Protein AF-A0A8S3W2F5-F1 (afdb_monomer_lite)

Foldseek 3Di:
DPPPDVVVVLVVVLVVQLVVLVVQLVVLVVVLVVVLVVVVVDPVD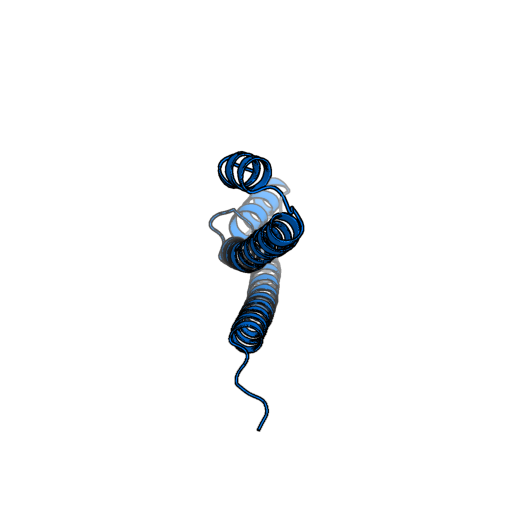DDDPVVSVVSCCQSDPCPHSNVVSVVSNCCSVVVVVVVVVVVVLVVVLVPDPDPVVSVVSVPDDD

Sequence (110 aa):
MLRDDPRSYLLERSFAGLTNSLLCHKEELQRALQALVDWDSDSQQTLTPNTLFDNIETLFSKESPYSKVIEDLFQIVCGRRADLVTLRRGLLLRQIPEEYHREVLQNNPS

Radius of gyration: 23.12 Å; chains: 1; bounding box: 41×33×69 Å

pLDDT: mean 88.42, std 10.6, range [39.38, 97.81]

Secondary structure (DSSP, 8-state):
-----HHHHHHHHHHHHHHHHHHHHHHHHHHHHHHHHHHHT-TTS---HHHHHHHHHHHHSTTSHHHHHHHHHHHHHHHHHHHHHHHHHHHHHHT---HHHHHHHHSS--

Structure (mmCIF, N/CA/C/O backbone):
data_AF-A0A8S3W2F5-F1
#
_entry.id   AF-A0A8S3W2F5-F1
#
loop_
_atom_site.group_PDB
_atom_site.id
_atom_site.type_symbol
_atom_site.label_atom_id
_atom_site.label_alt_id
_atom_site.label_comp_id
_atom_site.label_asym_id
_atom_site.label_entity_id
_atom_site.label_seq_id
_atom_site.pdbx_PDB_ins_code
_atom_site.Cartn_x
_atom_site.Cartn_y
_atom_site.Cartn_z
_atom_site.occupancy
_atom_site.B_iso_or_equiv
_atom_site.auth_seq_id
_atom_site.auth_comp_id
_atom_site.auth_asym_id
_atom_site.auth_atom_id
_atom_site.pdbx_PDB_model_num
ATOM 1 N N . MET A 1 1 ? -1.151 -19.518 -29.981 1.00 39.38 1 MET A N 1
ATOM 2 C CA . MET A 1 1 ? -0.210 -19.513 -28.843 1.00 39.38 1 MET A CA 1
ATOM 3 C C . MET A 1 1 ? 0.198 -18.075 -28.580 1.00 39.38 1 MET A C 1
ATOM 5 O O . MET A 1 1 ? 1.025 -17.541 -29.309 1.00 39.38 1 MET A O 1
ATOM 9 N N . LEU A 1 2 ? -0.465 -17.420 -27.625 1.00 46.75 2 LEU A N 1
ATOM 10 C CA . LEU A 1 2 ? -0.017 -16.133 -27.095 1.00 46.75 2 LEU A CA 1
ATOM 11 C C . LEU A 1 2 ? 1.321 -16.405 -26.407 1.00 46.75 2 LEU A C 1
ATOM 13 O O . LEU A 1 2 ? 1.374 -17.207 -25.483 1.00 46.75 2 LEU A O 1
ATOM 17 N N . ARG A 1 3 ? 2.409 -15.853 -26.947 1.00 49.38 3 ARG A N 1
ATOM 18 C CA . ARG A 1 3 ? 3.722 -15.929 -26.303 1.00 49.38 3 ARG A CA 1
ATOM 19 C C . ARG A 1 3 ? 3.608 -15.247 -24.945 1.00 49.38 3 ARG A C 1
ATOM 21 O O . ARG A 1 3 ? 3.085 -14.136 -24.899 1.00 49.38 3 ARG A O 1
ATOM 28 N N . ASP A 1 4 ? 4.111 -15.895 -23.901 1.00 58.66 4 ASP A N 1
ATOM 29 C CA . ASP A 1 4 ? 4.301 -15.309 -22.577 1.00 58.66 4 ASP A CA 1
ATOM 30 C C . ASP A 1 4 ? 5.084 -13.996 -22.720 1.00 58.66 4 ASP A C 1
ATOM 32 O O . ASP A 1 4 ? 6.304 -13.997 -22.890 1.00 58.66 4 ASP A O 1
ATOM 36 N N . ASP A 1 5 ? 4.382 -12.857 -22.741 1.00 67.44 5 ASP A N 1
ATOM 37 C CA . ASP A 1 5 ? 5.036 -11.558 -22.681 1.00 67.44 5 ASP A CA 1
ATOM 38 C C . ASP A 1 5 ? 5.518 -11.394 -21.234 1.00 67.44 5 ASP A C 1
ATOM 40 O O . ASP A 1 5 ? 4.679 -11.299 -20.331 1.00 67.44 5 ASP A O 1
ATOM 44 N N . PRO A 1 6 ? 6.835 -11.332 -20.971 1.00 69.06 6 PRO A N 1
ATOM 45 C CA . PRO A 1 6 ? 7.354 -11.134 -19.618 1.00 69.06 6 PRO A CA 1
ATOM 46 C C . PRO A 1 6 ? 6.787 -9.868 -18.951 1.00 69.06 6 PRO A C 1
ATOM 48 O O . PRO A 1 6 ? 6.768 -9.762 -17.725 1.00 69.06 6 PRO A O 1
ATOM 51 N N . ARG A 1 7 ? 6.261 -8.916 -19.734 1.00 73.12 7 ARG A N 1
ATOM 52 C CA . ARG A 1 7 ? 5.560 -7.727 -19.235 1.00 73.12 7 ARG A CA 1
ATOM 53 C C . ARG A 1 7 ? 4.173 -8.041 -18.670 1.00 73.12 7 ARG A C 1
ATOM 55 O O . ARG A 1 7 ? 3.792 -7.388 -17.699 1.00 73.12 7 ARG A O 1
ATOM 62 N N . SER A 1 8 ? 3.455 -9.024 -19.223 1.00 76.81 8 SER A N 1
ATOM 63 C CA . SER A 1 8 ? 2.169 -9.493 -18.677 1.00 76.81 8 SER A CA 1
ATOM 64 C C . SER A 1 8 ? 2.382 -10.107 -17.300 1.00 76.81 8 SER A C 1
ATOM 66 O O . SER A 1 8 ? 1.741 -9.693 -16.342 1.00 76.81 8 SER A O 1
ATOM 68 N N . TYR A 1 9 ? 3.387 -10.977 -17.168 1.00 83.00 9 TYR A N 1
ATOM 69 C CA . TYR A 1 9 ? 3.749 -11.582 -15.886 1.00 83.00 9 TYR A CA 1
ATOM 70 C C . TYR A 1 9 ? 4.095 -10.534 -14.813 1.00 83.00 9 TYR A C 1
ATOM 72 O O . TYR A 1 9 ? 3.617 -10.600 -13.682 1.00 83.00 9 TYR A O 1
ATOM 80 N N . LEU A 1 10 ? 4.894 -9.518 -15.161 1.00 82.25 10 LEU A N 1
ATOM 81 C CA . LEU A 1 10 ? 5.225 -8.430 -14.234 1.00 82.25 10 LEU A CA 1
ATOM 82 C C . LEU A 1 10 ? 3.990 -7.619 -13.823 1.00 82.25 10 LEU A C 1
ATOM 84 O O . LEU A 1 10 ? 3.886 -7.187 -12.674 1.00 82.25 10 LEU A O 1
ATOM 88 N N . LEU A 1 11 ? 3.065 -7.384 -14.754 1.00 84.88 11 LEU A N 1
ATOM 89 C CA . LEU A 1 11 ? 1.812 -6.687 -14.485 1.00 84.88 11 LEU A CA 1
ATOM 90 C C . LEU A 1 11 ? 0.915 -7.503 -13.547 1.00 84.88 11 LEU A C 1
ATOM 92 O O . LEU A 1 11 ? 0.470 -6.973 -12.532 1.00 84.88 11 LEU A O 1
ATOM 96 N N . GLU A 1 12 ? 0.726 -8.788 -13.835 1.00 88.00 12 GLU A N 1
ATOM 97 C CA . GLU A 1 12 ? -0.041 -9.723 -13.007 1.00 88.00 12 GLU A CA 1
ATOM 98 C C . GLU A 1 12 ? 0.535 -9.830 -11.596 1.00 88.00 12 GLU A C 1
ATOM 100 O O . GLU A 1 12 ? -0.202 -9.679 -10.624 1.00 88.00 12 GLU A O 1
ATOM 105 N N . ARG A 1 13 ? 1.859 -9.976 -11.460 1.00 87.94 13 ARG A N 1
ATOM 106 C CA . ARG A 1 13 ? 2.534 -10.000 -10.154 1.00 87.94 13 ARG A CA 1
ATOM 107 C C . ARG A 1 13 ? 2.293 -8.717 -9.358 1.00 87.94 13 ARG A C 1
ATOM 109 O O . ARG A 1 13 ? 2.115 -8.766 -8.145 1.00 87.94 13 ARG A O 1
ATOM 116 N N . SER A 1 14 ? 2.291 -7.573 -10.034 1.00 89.88 14 SER A N 1
ATOM 117 C CA . SER A 1 14 ? 2.062 -6.277 -9.391 1.00 89.88 14 SER A CA 1
ATOM 118 C C . SER A 1 14 ? 0.624 -6.120 -8.936 1.00 89.88 14 SER A C 1
ATOM 120 O O . SER A 1 14 ? 0.393 -5.666 -7.823 1.00 89.88 14 SER A O 1
ATOM 122 N N . PHE A 1 15 ? -0.339 -6.520 -9.767 1.00 91.44 15 PHE A N 1
ATOM 123 C CA . PHE A 1 15 ? -1.745 -6.516 -9.381 1.00 91.44 15 PHE A CA 1
ATOM 124 C C . PHE A 1 15 ? -2.016 -7.489 -8.240 1.00 91.44 15 PHE A C 1
ATOM 126 O O . PHE A 1 15 ? -2.664 -7.097 -7.281 1.00 91.44 15 PHE A O 1
ATOM 133 N N . ALA A 1 16 ? -1.453 -8.698 -8.280 1.00 92.19 16 ALA A N 1
ATOM 134 C CA . ALA A 1 16 ? -1.552 -9.651 -7.180 1.00 92.19 16 ALA A CA 1
ATOM 135 C C . ALA A 1 16 ? -0.984 -9.067 -5.875 1.00 92.19 16 ALA A C 1
ATOM 137 O O . ALA A 1 16 ? -1.640 -9.132 -4.837 1.00 92.19 16 ALA A O 1
ATOM 138 N N . GLY A 1 17 ? 0.193 -8.432 -5.941 1.00 92.19 17 GLY A N 1
ATOM 139 C CA . GLY A 1 17 ? 0.792 -7.727 -4.807 1.00 92.19 17 GLY A CA 1
ATOM 140 C C . GLY A 1 17 ? -0.097 -6.602 -4.276 1.00 92.19 17 GLY A C 1
ATOM 141 O O . GLY A 1 17 ? -0.390 -6.574 -3.087 1.00 92.19 17 GLY A O 1
ATOM 142 N N . LEU A 1 1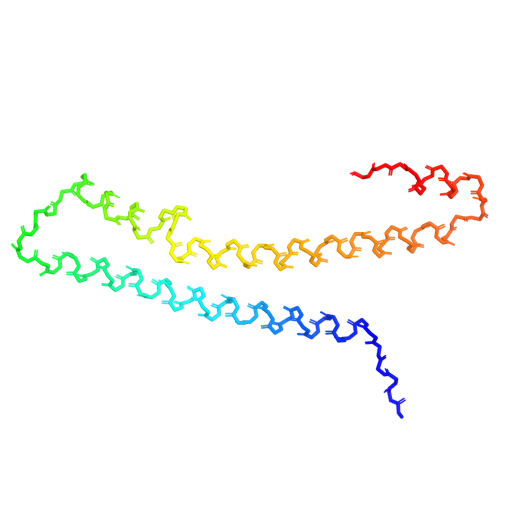8 ? -0.591 -5.720 -5.151 1.00 94.19 18 LEU A N 1
ATOM 143 C CA . LEU A 1 18 ? -1.478 -4.612 -4.777 1.00 94.19 18 LEU A CA 1
ATOM 144 C C . LEU A 1 18 ? -2.785 -5.103 -4.153 1.00 94.19 18 LEU A C 1
ATOM 146 O O . LEU A 1 18 ? -3.214 -4.565 -3.138 1.00 94.19 18 LEU A O 1
ATOM 150 N N . THR A 1 19 ? -3.416 -6.120 -4.739 1.00 95.19 19 THR A N 1
ATOM 151 C CA . THR A 1 19 ? -4.647 -6.708 -4.205 1.00 95.19 19 THR A CA 1
ATOM 152 C C . THR A 1 19 ? -4.407 -7.293 -2.820 1.00 95.19 19 THR A C 1
ATOM 154 O O . THR A 1 19 ? -5.186 -7.015 -1.913 1.00 95.19 19 THR A O 1
ATOM 157 N N . ASN A 1 20 ? -3.319 -8.043 -2.630 1.00 95.06 20 ASN A N 1
ATOM 158 C CA . ASN A 1 20 ? -2.977 -8.591 -1.322 1.00 95.06 20 ASN A CA 1
ATOM 159 C C . ASN A 1 20 ? -2.699 -7.481 -0.297 1.00 95.06 20 ASN A C 1
ATOM 161 O O . ASN A 1 20 ? -3.279 -7.494 0.782 1.00 95.06 20 ASN A O 1
ATOM 165 N N . SER A 1 21 ? -1.884 -6.481 -0.646 1.00 94.38 21 SER A N 1
ATOM 166 C CA . SER A 1 21 ? -1.595 -5.348 0.242 1.00 94.38 21 SER A CA 1
ATOM 167 C C . SER A 1 21 ? -2.854 -4.557 0.606 1.00 94.38 21 SER A C 1
ATOM 169 O O . SER A 1 21 ? -2.993 -4.146 1.751 1.00 94.38 21 SER A O 1
ATOM 171 N N . LEU A 1 22 ? -3.802 -4.381 -0.321 1.00 94.94 22 LEU A N 1
ATOM 172 C CA . LEU A 1 22 ? -5.091 -3.741 -0.034 1.00 94.94 22 LEU A CA 1
ATOM 173 C C . LEU A 1 22 ? -5.962 -4.573 0.918 1.00 94.94 22 LEU A C 1
ATOM 175 O O . LEU A 1 22 ? -6.620 -4.003 1.789 1.00 94.94 22 LEU A O 1
ATOM 179 N N . LEU A 1 23 ? -5.968 -5.901 0.772 1.00 96.94 23 LEU A N 1
ATOM 180 C CA . LEU A 1 23 ? -6.676 -6.797 1.691 1.00 96.94 23 LEU A CA 1
ATOM 181 C C . LEU A 1 23 ? -6.069 -6.730 3.093 1.00 96.94 23 LEU A C 1
ATOM 183 O O . LEU A 1 23 ? -6.796 -6.460 4.046 1.00 96.94 23 LEU A O 1
ATOM 187 N N . CYS A 1 24 ? -4.746 -6.860 3.208 1.00 96.56 24 CYS A N 1
ATOM 188 C CA . CYS A 1 24 ? -4.049 -6.713 4.485 1.00 96.56 24 CYS A CA 1
ATOM 189 C C . CYS A 1 24 ? -4.294 -5.328 5.098 1.00 96.56 24 CYS A C 1
ATOM 191 O O . CYS A 1 24 ? -4.538 -5.217 6.292 1.00 96.56 24 CYS A O 1
ATOM 193 N N . HIS A 1 25 ? -4.301 -4.266 4.288 1.00 95.62 25 HIS A N 1
ATOM 194 C CA . HIS A 1 25 ? -4.541 -2.910 4.777 1.00 95.62 25 HIS A CA 1
ATOM 195 C C . HIS A 1 25 ? -5.941 -2.769 5.378 1.00 95.62 25 HIS A C 1
ATOM 197 O O . HIS A 1 25 ? -6.103 -2.199 6.455 1.00 95.62 25 HIS A O 1
ATOM 203 N N . LYS A 1 26 ? -6.954 -3.331 4.706 1.00 97.19 26 LYS A N 1
ATOM 204 C CA . LYS A 1 26 ? -8.322 -3.391 5.225 1.00 97.19 26 LYS A CA 1
ATOM 205 C C . LYS A 1 26 ? -8.378 -4.146 6.557 1.00 97.19 26 LYS A C 1
ATOM 207 O O . LYS A 1 26 ? -9.047 -3.683 7.478 1.00 97.19 26 LYS A O 1
ATOM 212 N N . GLU A 1 27 ? -7.712 -5.293 6.651 1.00 97.38 27 GLU A N 1
ATOM 213 C CA . GLU A 1 27 ? -7.685 -6.115 7.867 1.00 97.38 27 GLU A CA 1
ATOM 214 C C . GLU A 1 27 ? -7.010 -5.390 9.036 1.00 97.38 27 GLU A C 1
ATOM 216 O O . GLU A 1 27 ? -7.563 -5.369 10.135 1.00 97.38 27 GLU A O 1
ATOM 221 N N . GLU A 1 28 ? -5.864 -4.745 8.804 1.00 96.75 28 GLU A N 1
ATOM 222 C CA . GLU A 1 28 ? -5.168 -3.967 9.834 1.00 96.75 28 GLU A CA 1
ATOM 223 C C . GLU A 1 28 ? -5.970 -2.741 10.267 1.00 96.75 28 GLU A C 1
ATOM 225 O O . GLU A 1 28 ? -6.059 -2.464 11.461 1.00 96.75 28 GLU A O 1
ATOM 230 N N . LEU A 1 29 ? -6.615 -2.037 9.331 1.00 96.94 29 LEU A N 1
ATOM 231 C CA . LEU A 1 29 ? -7.494 -0.920 9.670 1.00 96.94 29 LEU A CA 1
ATOM 232 C C . LEU A 1 29 ? -8.666 -1.387 10.538 1.00 96.94 29 LEU A C 1
ATOM 234 O O . LEU A 1 29 ? -8.963 -0.772 11.559 1.00 96.94 29 LEU A O 1
ATOM 238 N N . GLN A 1 30 ? -9.321 -2.484 10.153 1.00 97.81 30 GLN A N 1
ATOM 239 C CA . GLN A 1 30 ? -10.420 -3.046 10.932 1.00 97.81 30 GLN A CA 1
ATOM 240 C C . GLN A 1 30 ? -9.950 -3.463 12.330 1.00 97.81 30 GLN A C 1
ATOM 242 O O . GLN A 1 30 ? -10.641 -3.187 13.308 1.00 97.81 30 GLN A O 1
ATOM 247 N N . ARG A 1 31 ? -8.772 -4.086 12.437 1.00 97.06 31 ARG A N 1
ATOM 248 C CA . ARG A 1 31 ? -8.186 -4.483 13.721 1.00 97.06 31 ARG A CA 1
ATOM 249 C C . ARG A 1 31 ? -7.861 -3.277 14.597 1.00 97.06 31 ARG A C 1
ATOM 251 O O . ARG A 1 31 ? -8.204 -3.295 15.773 1.00 97.06 31 ARG A O 1
ATOM 258 N N . ALA A 1 32 ? -7.238 -2.241 14.039 1.00 96.25 32 ALA A N 1
ATOM 259 C CA . ALA A 1 32 ? -6.892 -1.027 14.771 1.00 96.25 32 ALA A CA 1
ATOM 260 C C . ALA A 1 32 ? -8.147 -0.296 15.271 1.00 96.25 32 ALA A C 1
ATOM 262 O O . ALA A 1 32 ? -8.219 0.090 16.433 1.00 96.25 32 ALA A O 1
ATOM 263 N N . LEU A 1 33 ? -9.177 -0.171 14.429 1.00 96.19 33 LEU A N 1
ATOM 264 C CA . LEU A 1 33 ? -10.446 0.439 14.8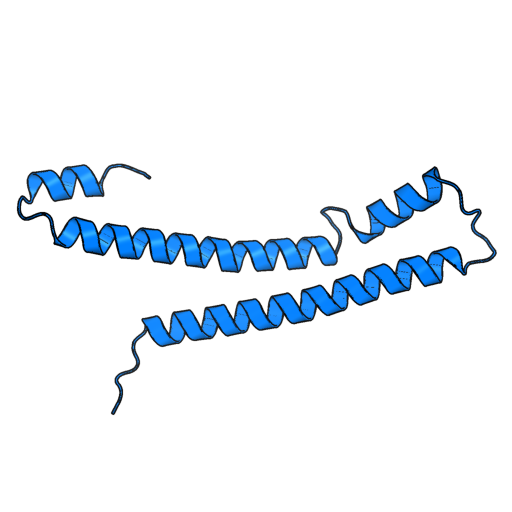29 1.00 96.19 33 LEU A CA 1
ATOM 265 C C . LEU A 1 33 ? -11.183 -0.388 15.888 1.00 96.19 33 LEU A C 1
ATOM 267 O O . LEU A 1 33 ? -11.737 0.188 16.818 1.00 96.19 33 LEU A O 1
ATOM 271 N N . GLN A 1 34 ? -11.171 -1.719 15.782 1.00 96.62 34 GLN A N 1
ATOM 272 C CA . GLN A 1 34 ? -11.745 -2.575 16.821 1.00 96.62 34 GLN A CA 1
ATOM 273 C C . GLN A 1 34 ? -10.984 -2.420 18.142 1.00 96.62 34 GLN A C 1
ATOM 275 O O . GLN A 1 34 ? -11.612 -2.251 19.178 1.00 96.62 34 GLN A O 1
ATOM 280 N N . ALA A 1 35 ? -9.649 -2.382 18.102 1.00 94.62 35 ALA A N 1
ATOM 281 C CA . ALA A 1 35 ? -8.824 -2.169 19.288 1.00 94.62 35 ALA A CA 1
ATOM 282 C C . ALA A 1 35 ? -9.103 -0.816 19.965 1.00 94.62 35 ALA A C 1
ATOM 284 O O . ALA A 1 35 ? -9.067 -0.737 21.189 1.00 94.62 35 ALA A O 1
ATOM 285 N N . LEU A 1 36 ? -9.427 0.228 19.194 1.00 94.00 36 LEU A N 1
ATOM 286 C CA . LEU A 1 36 ? -9.854 1.522 19.735 1.00 94.00 36 LEU A CA 1
ATOM 287 C C . LEU A 1 36 ? -11.205 1.426 20.467 1.00 94.00 36 LEU A C 1
ATOM 289 O O . LEU A 1 36 ? -11.366 2.003 21.539 1.00 94.00 36 LEU A O 1
ATOM 293 N N . VAL A 1 37 ? -12.173 0.694 19.905 1.00 93.12 37 VAL A N 1
ATOM 294 C CA . VAL A 1 37 ? -13.488 0.471 20.538 1.00 93.12 37 VAL A CA 1
ATOM 295 C C . VAL A 1 37 ? -13.354 -0.377 21.804 1.00 93.12 37 VAL A C 1
ATOM 297 O O . VAL A 1 37 ? -13.982 -0.080 22.821 1.00 93.12 37 VAL A O 1
ATOM 300 N N . ASP A 1 38 ? -12.523 -1.416 21.755 1.00 93.00 38 ASP A N 1
ATOM 301 C CA . ASP A 1 38 ? -12.262 -2.297 22.894 1.00 93.00 38 ASP A CA 1
ATOM 302 C C . ASP A 1 38 ? -11.559 -1.536 24.029 1.00 93.00 38 ASP A C 1
ATOM 304 O O . ASP A 1 38 ? -11.879 -1.740 25.197 1.00 93.00 38 ASP A O 1
ATOM 308 N N . TRP A 1 39 ? -10.645 -0.624 23.678 1.00 92.44 39 TRP A N 1
ATOM 309 C CA . TRP A 1 39 ? -9.963 0.275 24.608 1.00 92.44 39 TRP A CA 1
ATOM 310 C C . TRP A 1 39 ? -10.936 1.229 25.318 1.00 92.44 39 TRP A C 1
ATOM 312 O O . TRP A 1 39 ? -10.917 1.307 26.540 1.00 92.44 39 TRP A O 1
ATOM 322 N N . ASP A 1 40 ? -11.842 1.888 24.587 1.00 88.75 40 ASP A N 1
ATOM 323 C CA . ASP A 1 40 ? -12.865 2.771 25.185 1.00 88.75 40 ASP A CA 1
ATOM 324 C C . ASP A 1 40 ? -13.855 2.006 26.082 1.00 88.75 40 ASP A C 1
ATOM 326 O O . ASP A 1 40 ? -14.363 2.524 27.076 1.00 88.75 40 ASP A O 1
ATOM 330 N N . SER A 1 41 ? -14.103 0.736 25.757 1.00 88.12 41 SER A N 1
ATOM 331 C CA . SER A 1 41 ? -14.986 -0.138 26.533 1.00 88.12 41 SER A CA 1
ATOM 332 C C . SER A 1 41 ? -14.361 -0.616 27.855 1.00 88.12 41 SER A C 1
ATOM 334 O O . SER A 1 41 ? -15.062 -1.216 28.678 1.00 88.12 41 SER A O 1
ATOM 336 N N . ASP A 1 42 ? -13.065 -0.375 28.087 1.00 87.19 42 ASP A N 1
ATOM 337 C CA . ASP A 1 42 ? -12.380 -0.765 29.317 1.00 87.19 42 ASP A CA 1
ATOM 338 C C . ASP A 1 42 ? -12.700 0.198 30.471 1.00 87.19 42 ASP A C 1
ATOM 340 O O . ASP A 1 42 ? -12.189 1.313 30.578 1.00 87.19 42 ASP A O 1
ATOM 344 N N . SER A 1 43 ? -13.513 -0.289 31.410 1.00 74.88 43 SER A N 1
ATOM 345 C CA . SER A 1 43 ? -13.917 0.424 32.629 1.00 74.88 43 SER A CA 1
ATOM 346 C C . SER A 1 43 ? -12.767 0.911 33.527 1.00 74.88 43 SER A C 1
ATOM 348 O O . SER A 1 43 ? -13.011 1.711 34.433 1.00 74.88 43 SER A O 1
ATOM 350 N N . GLN A 1 44 ? -11.534 0.430 33.328 1.00 80.81 44 GLN A N 1
ATOM 351 C CA . GLN A 1 44 ? -10.367 0.877 34.093 1.00 80.81 44 GLN A CA 1
ATOM 352 C C . GLN A 1 44 ? -9.689 2.121 33.516 1.00 80.81 44 GLN A C 1
ATOM 354 O O . GLN A 1 44 ? -8.863 2.735 34.197 1.00 80.81 44 GLN A O 1
ATOM 359 N N . GLN A 1 45 ? -10.023 2.519 32.290 1.00 78.12 45 GLN A N 1
ATOM 360 C CA . GLN A 1 45 ? -9.412 3.673 31.651 1.00 78.12 45 GLN A CA 1
ATOM 361 C C . GLN A 1 45 ? -10.303 4.904 31.726 1.00 78.12 45 GLN A C 1
ATOM 363 O O . GLN A 1 45 ? -11.514 4.872 31.545 1.00 78.12 45 GLN A O 1
ATOM 368 N N . THR A 1 46 ? -9.670 6.040 32.012 1.00 85.25 46 THR A N 1
ATOM 369 C CA . THR A 1 46 ? -10.332 7.339 31.924 1.00 85.25 46 THR A CA 1
ATOM 370 C C . THR A 1 46 ? -10.126 7.880 30.517 1.00 85.25 46 THR A C 1
ATOM 372 O O . THR A 1 46 ? -8.995 8.182 30.119 1.00 85.25 46 THR A O 1
ATOM 375 N N . LEU A 1 47 ? -11.219 8.023 29.770 1.00 88.94 47 LEU A N 1
ATOM 376 C CA . LEU A 1 47 ? -11.199 8.671 28.467 1.00 88.94 47 LEU A CA 1
ATOM 377 C C . LEU A 1 47 ? -10.890 10.164 28.647 1.00 88.94 47 LEU A C 1
ATOM 379 O O . LEU A 1 47 ? -11.699 10.936 29.160 1.00 88.94 47 LEU A O 1
ATOM 383 N N . THR A 1 48 ? -9.701 10.574 28.220 1.00 92.19 48 THR A N 1
ATOM 384 C CA . THR A 1 48 ? -9.262 11.971 28.181 1.00 92.19 48 THR A CA 1
ATOM 385 C C . THR A 1 48 ? -8.653 12.263 26.811 1.00 92.19 48 THR A C 1
ATOM 387 O O . THR A 1 48 ? -8.235 11.331 26.123 1.00 92.19 48 THR A O 1
ATOM 390 N N . PRO A 1 49 ? -8.539 13.537 26.400 1.00 92.75 49 PRO A N 1
ATOM 391 C CA . PRO A 1 49 ? -7.894 13.872 25.132 1.00 92.75 49 PRO A CA 1
ATOM 392 C C . PRO A 1 49 ? -6.470 13.310 24.997 1.00 92.75 49 PRO A C 1
ATOM 394 O O . PRO A 1 49 ? -6.107 12.845 23.922 1.00 92.75 49 PRO A O 1
ATOM 397 N N . ASN A 1 50 ? -5.690 13.305 26.084 1.00 94.25 50 ASN A N 1
ATOM 398 C CA . ASN A 1 50 ? -4.319 12.789 26.070 1.00 94.25 50 ASN A CA 1
ATOM 399 C C . ASN A 1 50 ? -4.296 11.264 25.926 1.00 94.25 50 ASN A C 1
ATOM 401 O O . ASN A 1 50 ? -3.602 10.747 25.063 1.00 94.25 50 ASN A O 1
ATOM 405 N N . THR A 1 51 ? -5.106 10.545 26.711 1.00 92.56 51 THR A N 1
ATOM 406 C CA . THR A 1 51 ? -5.136 9.074 26.652 1.00 92.56 51 THR A CA 1
ATOM 407 C C . THR A 1 51 ? -5.670 8.563 25.314 1.00 92.56 51 THR A C 1
ATOM 409 O O . THR A 1 51 ? -5.183 7.555 24.807 1.00 92.56 51 THR A O 1
ATOM 412 N N . LEU A 1 52 ? -6.618 9.283 24.705 1.00 92.62 52 LEU A N 1
ATOM 413 C CA . LEU A 1 52 ? -7.091 9.007 23.349 1.00 92.62 52 LEU A CA 1
ATOM 414 C C . LEU A 1 52 ? -5.992 9.237 22.307 1.00 92.62 52 LEU A C 1
ATOM 416 O O . LEU A 1 52 ? -5.817 8.411 21.414 1.00 92.62 52 LEU A O 1
ATOM 420 N N . PHE A 1 53 ? -5.259 10.349 22.410 1.00 94.38 53 PHE A N 1
ATOM 421 C CA . PHE A 1 53 ? -4.148 10.639 21.508 1.00 94.38 53 PHE A CA 1
ATOM 422 C C . PHE A 1 53 ? -3.073 9.550 21.582 1.00 94.38 53 PHE A C 1
ATOM 424 O O . PHE A 1 53 ? -2.711 9.006 20.543 1.00 94.38 53 PHE A O 1
ATOM 431 N N . ASP A 1 54 ? -2.645 9.171 22.788 1.00 93.06 54 ASP A N 1
ATOM 432 C CA . ASP A 1 54 ? -1.630 8.133 23.001 1.00 93.06 54 ASP A CA 1
ATOM 433 C C . ASP A 1 54 ? -2.073 6.776 22.424 1.00 93.06 54 ASP A C 1
ATOM 435 O O . ASP A 1 54 ? -1.277 6.037 21.835 1.00 93.06 54 ASP A O 1
ATOM 439 N N . ASN A 1 55 ? -3.363 6.441 22.555 1.00 93.75 55 ASN A N 1
ATOM 440 C CA . ASN A 1 55 ? -3.919 5.220 21.980 1.00 93.75 55 ASN A CA 1
ATOM 441 C C . ASN A 1 55 ? -3.922 5.260 20.443 1.00 93.75 55 ASN A C 1
ATOM 443 O O . ASN A 1 55 ? -3.433 4.327 19.806 1.00 93.75 55 ASN A O 1
ATOM 447 N N . ILE A 1 56 ? -4.408 6.353 19.845 1.00 94.69 56 ILE A N 1
ATOM 448 C CA . ILE A 1 56 ? -4.389 6.548 18.388 1.00 94.69 56 ILE A CA 1
ATOM 449 C C . ILE A 1 56 ? -2.952 6.501 17.864 1.00 94.69 56 ILE A C 1
ATOM 451 O O . ILE A 1 56 ? -2.692 5.844 16.857 1.00 94.69 56 ILE A O 1
ATOM 455 N N . GLU A 1 57 ? -2.013 7.160 18.543 1.00 94.94 57 GLU A N 1
ATOM 456 C CA . GLU A 1 57 ? -0.603 7.120 18.175 1.00 94.94 57 GLU A CA 1
ATOM 457 C C . GLU A 1 57 ? -0.086 5.682 18.218 1.00 94.94 57 GLU A C 1
ATOM 459 O O . GLU A 1 57 ? 0.478 5.222 17.237 1.00 94.94 57 GLU A O 1
ATOM 464 N N . THR A 1 58 ? -0.379 4.913 19.265 1.00 93.38 58 THR A N 1
ATOM 465 C CA . THR A 1 58 ? 0.028 3.500 19.354 1.00 93.38 58 THR A CA 1
ATOM 466 C C . THR A 1 58 ? -0.541 2.643 18.215 1.00 93.38 58 THR A C 1
ATOM 468 O O . THR A 1 58 ? 0.158 1.792 17.661 1.00 93.38 58 THR A O 1
ATOM 471 N N . LEU A 1 59 ? -1.806 2.856 17.844 1.00 95.12 59 LEU A N 1
ATOM 472 C 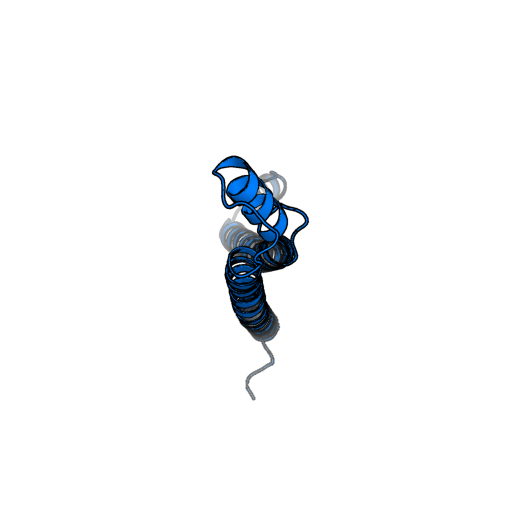CA . LEU A 1 59 ? -2.488 2.071 16.811 1.00 95.12 59 LEU A CA 1
ATOM 473 C C . LEU A 1 59 ? -2.042 2.420 15.386 1.00 95.12 59 LEU A C 1
ATOM 475 O O . LEU A 1 59 ? -2.078 1.556 14.508 1.00 95.12 59 LEU A O 1
ATOM 479 N N . PHE A 1 60 ? -1.630 3.668 15.154 1.00 95.44 60 PHE A N 1
ATOM 480 C CA . PHE A 1 60 ? -1.357 4.205 13.820 1.00 95.44 60 PHE A CA 1
ATOM 481 C C . PHE A 1 60 ? 0.046 4.820 13.672 1.00 95.44 60 PHE A C 1
ATOM 483 O O . PHE A 1 60 ? 0.313 5.494 12.674 1.00 95.44 60 PHE A O 1
ATOM 490 N N . SER A 1 61 ? 0.966 4.584 14.617 1.00 94.19 61 SER A N 1
ATOM 491 C CA . SER A 1 61 ? 2.351 5.067 14.530 1.00 94.19 61 SER A CA 1
ATOM 492 C C . SER A 1 61 ? 3.077 4.471 13.326 1.00 94.19 61 SER A C 1
ATOM 494 O O . SER A 1 61 ? 2.593 3.548 12.663 1.00 94.19 61 SER A O 1
ATOM 496 N N . LYS A 1 62 ? 4.283 4.965 13.042 1.00 88.81 62 LYS A N 1
ATOM 497 C CA . LYS A 1 62 ? 5.132 4.425 11.969 1.00 88.81 62 LYS A CA 1
ATOM 498 C C . LYS A 1 62 ? 5.508 2.963 12.197 1.00 88.81 62 LYS A C 1
ATOM 500 O O . LYS A 1 62 ? 5.653 2.212 11.243 1.00 88.81 62 LYS A O 1
ATOM 505 N N . GLU A 1 63 ? 5.622 2.553 13.452 1.00 91.00 63 GLU A N 1
ATOM 506 C CA . GLU A 1 63 ? 5.946 1.187 13.853 1.00 91.00 63 GLU A CA 1
ATOM 507 C C . GLU A 1 63 ? 4.712 0.269 13.873 1.00 91.00 63 GLU A C 1
ATOM 509 O O . GLU A 1 63 ? 4.851 -0.942 14.063 1.00 91.00 63 GLU A O 1
ATOM 514 N N . SER A 1 64 ? 3.507 0.817 13.668 1.00 93.38 64 SER A N 1
ATOM 515 C CA . SER A 1 64 ? 2.273 0.033 13.667 1.00 93.38 64 SER A CA 1
ATOM 516 C C . SER A 1 64 ? 2.202 -0.935 12.472 1.00 93.38 64 SER A C 1
ATOM 518 O O . SER A 1 64 ? 2.679 -0.627 11.370 1.00 93.38 64 SER A O 1
ATOM 520 N N . PRO A 1 65 ? 1.537 -2.095 12.635 1.00 93.75 65 PRO A N 1
ATOM 521 C CA . PRO A 1 65 ? 1.246 -2.999 11.522 1.00 93.75 65 PRO A CA 1
ATOM 522 C C . PRO A 1 65 ? 0.509 -2.308 10.366 1.00 93.75 65 PRO A C 1
ATOM 524 O O . PRO A 1 65 ? 0.805 -2.573 9.202 1.00 93.75 65 PRO A O 1
ATOM 527 N N . TYR A 1 66 ? -0.397 -1.377 10.684 1.00 93.25 66 TYR A N 1
ATOM 528 C CA . TYR A 1 66 ? -1.114 -0.564 9.705 1.00 93.25 66 TYR A CA 1
ATOM 529 C C . TYR A 1 66 ? -0.156 0.241 8.815 1.00 93.25 66 TYR A C 1
ATOM 531 O O . TYR A 1 66 ? -0.239 0.161 7.585 1.00 93.25 66 TYR A O 1
ATOM 539 N N . SER A 1 67 ? 0.788 0.966 9.423 1.00 93.94 67 SER A N 1
ATOM 540 C CA . SER A 1 67 ? 1.785 1.755 8.692 1.00 93.94 67 SER A CA 1
ATOM 541 C C . SER A 1 67 ? 2.708 0.879 7.854 1.00 93.94 67 SER A C 1
ATOM 543 O O . SER A 1 67 ? 2.971 1.210 6.700 1.00 93.94 67 SER A O 1
ATOM 545 N N . LYS A 1 68 ? 3.117 -0.286 8.366 1.00 93.94 68 LYS A N 1
ATOM 546 C CA . LYS A 1 68 ? 3.941 -1.233 7.605 1.00 93.94 68 LYS A CA 1
ATOM 547 C C . LYS A 1 68 ? 3.259 -1.701 6.314 1.00 93.94 68 LYS A C 1
ATOM 549 O O . LYS A 1 68 ? 3.885 -1.716 5.258 1.00 93.94 68 LYS A O 1
ATOM 554 N N . VAL A 1 69 ? 1.968 -2.038 6.365 1.00 94.44 69 VAL A N 1
ATOM 555 C CA . VAL A 1 69 ? 1.231 -2.454 5.158 1.00 94.44 69 VAL A CA 1
ATOM 556 C C . VAL A 1 69 ? 1.111 -1.306 4.149 1.00 94.44 69 VAL A C 1
ATOM 558 O O . VAL A 1 69 ? 1.191 -1.531 2.939 1.00 94.44 69 VAL A O 1
ATOM 561 N N . ILE A 1 70 ? 0.948 -0.069 4.627 1.00 93.44 70 ILE A N 1
ATOM 562 C CA . ILE A 1 70 ? 0.969 1.120 3.767 1.00 93.44 70 ILE A CA 1
ATOM 563 C C . ILE A 1 70 ? 2.337 1.287 3.097 1.00 93.44 70 ILE A C 1
ATOM 565 O O . ILE A 1 70 ? 2.395 1.560 1.897 1.00 93.44 70 ILE A O 1
ATOM 569 N N . GLU A 1 71 ? 3.432 1.118 3.837 1.00 93.81 71 GLU A N 1
ATOM 570 C CA . GLU A 1 71 ? 4.789 1.193 3.290 1.00 93.81 71 GLU A CA 1
ATOM 571 C C . GLU A 1 71 ? 5.021 0.133 2.209 1.00 93.81 71 GLU A C 1
ATOM 573 O O . GLU A 1 71 ? 5.483 0.471 1.117 1.00 93.81 71 GLU A O 1
ATOM 578 N N . ASP A 1 72 ? 4.624 -1.117 2.458 1.00 92.44 72 ASP A N 1
ATOM 579 C CA . ASP A 1 72 ? 4.703 -2.203 1.477 1.00 92.44 72 ASP A CA 1
ATOM 580 C C . ASP A 1 72 ? 3.889 -1.873 0.211 1.00 92.44 72 ASP A C 1
ATOM 582 O O . ASP A 1 72 ? 4.360 -2.044 -0.919 1.00 92.44 72 ASP A O 1
ATOM 586 N N . LEU A 1 73 ? 2.679 -1.324 0.377 1.00 94.06 73 LEU A N 1
ATOM 587 C CA . LEU A 1 73 ? 1.846 -0.872 -0.738 1.00 94.06 73 LEU A CA 1
ATOM 588 C C . LEU A 1 73 ? 2.539 0.239 -1.539 1.00 94.06 73 LEU A C 1
ATOM 590 O O . LEU A 1 73 ? 2.569 0.187 -2.774 1.00 94.06 73 LEU A O 1
ATOM 594 N N . PHE A 1 74 ? 3.141 1.220 -0.862 1.00 93.81 74 PHE A N 1
ATOM 595 C CA . PHE A 1 74 ? 3.907 2.275 -1.520 1.00 93.81 74 PHE A CA 1
ATOM 596 C C . PHE A 1 74 ? 5.120 1.729 -2.263 1.00 93.81 74 PHE A C 1
ATOM 598 O O . PHE A 1 74 ? 5.372 2.174 -3.381 1.00 93.81 74 PHE A O 1
ATOM 605 N N . GLN A 1 75 ? 5.844 0.754 -1.711 1.00 92.50 75 GLN A N 1
ATOM 606 C CA . GLN A 1 75 ? 6.972 0.127 -2.402 1.00 92.50 75 GLN A CA 1
ATOM 607 C C . GLN A 1 75 ? 6.533 -0.517 -3.720 1.00 92.50 75 GLN A C 1
ATOM 609 O O . GLN A 1 75 ? 7.183 -0.309 -4.748 1.00 92.50 75 GLN A O 1
ATOM 614 N N . ILE A 1 76 ? 5.401 -1.229 -3.730 1.00 92.25 76 ILE A N 1
ATOM 615 C CA . ILE A 1 76 ? 4.859 -1.836 -4.953 1.00 92.25 76 ILE A CA 1
ATOM 616 C C . ILE A 1 76 ? 4.489 -0.748 -5.971 1.00 92.25 76 ILE A C 1
ATOM 618 O O . ILE A 1 76 ? 4.916 -0.806 -7.127 1.00 92.25 76 ILE A O 1
ATOM 622 N N . VAL A 1 77 ? 3.732 0.275 -5.560 1.00 92.00 77 VAL A N 1
ATOM 623 C CA . VAL A 1 77 ? 3.299 1.360 -6.459 1.00 92.00 77 VAL A CA 1
ATOM 624 C C . VAL A 1 77 ? 4.496 2.134 -7.015 1.00 92.00 77 VAL A C 1
ATOM 626 O O . VAL A 1 77 ? 4.586 2.363 -8.225 1.00 92.00 77 VAL A O 1
ATOM 629 N N . CYS A 1 78 ? 5.429 2.536 -6.154 1.00 93.50 78 CYS A N 1
ATOM 630 C CA . CYS A 1 78 ? 6.609 3.303 -6.535 1.00 93.50 78 CYS A CA 1
ATOM 631 C C . CYS A 1 78 ? 7.556 2.485 -7.415 1.00 93.50 78 CYS A C 1
ATOM 633 O O . CYS A 1 78 ? 8.026 3.009 -8.425 1.00 93.50 78 CYS A O 1
ATOM 635 N N . GLY A 1 79 ? 7.761 1.200 -7.109 1.00 91.25 79 GLY A N 1
ATOM 636 C CA . GLY A 1 79 ? 8.531 0.290 -7.956 1.00 91.25 79 GLY A CA 1
ATOM 637 C C . GLY A 1 79 ? 7.956 0.215 -9.371 1.00 91.25 79 GLY A C 1
ATOM 638 O O . GLY A 1 79 ? 8.666 0.425 -10.352 1.00 91.25 79 GLY A O 1
ATOM 639 N N . ARG A 1 80 ? 6.634 0.059 -9.502 1.00 89.25 80 ARG A N 1
ATOM 640 C CA . ARG A 1 80 ? 5.976 0.033 -10.820 1.00 89.25 80 ARG A CA 1
ATOM 641 C C . ARG A 1 80 ? 6.016 1.353 -11.560 1.00 89.25 80 ARG A C 1
ATOM 643 O O . ARG A 1 80 ? 6.139 1.369 -12.786 1.00 89.25 80 ARG A O 1
ATOM 650 N N . ARG A 1 81 ? 5.948 2.471 -10.845 1.00 89.88 81 ARG A N 1
ATOM 651 C CA . ARG A 1 81 ? 6.164 3.787 -11.451 1.00 89.88 81 ARG A CA 1
ATOM 652 C C . ARG A 1 81 ? 7.589 3.921 -11.985 1.00 89.88 81 ARG A C 1
ATOM 654 O O . ARG A 1 81 ? 7.745 4.397 -13.107 1.00 89.88 81 ARG A O 1
ATOM 661 N N . ALA A 1 82 ? 8.597 3.477 -11.237 1.00 90.44 82 ALA A N 1
ATOM 662 C CA . ALA A 1 82 ? 9.992 3.503 -11.673 1.00 90.44 82 ALA A CA 1
ATOM 663 C C . ALA A 1 82 ? 10.218 2.632 -12.925 1.00 90.44 82 ALA A C 1
ATOM 665 O O . ALA A 1 82 ? 10.832 3.096 -13.891 1.00 90.44 82 ALA A O 1
ATOM 666 N N . ASP A 1 83 ? 9.635 1.428 -12.967 1.00 88.25 83 ASP A N 1
ATOM 667 C CA . ASP A 1 83 ? 9.658 0.549 -14.147 1.00 88.25 83 ASP A CA 1
ATOM 668 C C . ASP A 1 83 ? 9.082 1.254 -15.387 1.00 88.25 83 ASP A C 1
ATOM 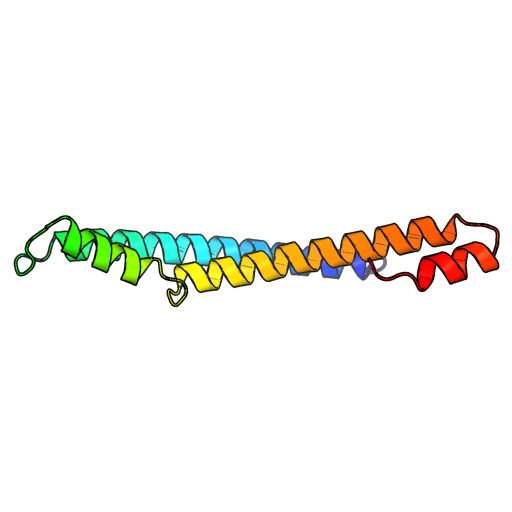670 O O . ASP A 1 83 ? 9.675 1.242 -16.468 1.00 88.25 83 ASP A O 1
ATOM 674 N N . LEU A 1 84 ? 7.922 1.905 -15.238 1.00 87.25 84 LEU A N 1
ATOM 675 C CA . LEU A 1 84 ? 7.257 2.620 -16.330 1.00 87.25 84 LEU A CA 1
ATOM 676 C C . LEU A 1 84 ? 8.058 3.829 -16.813 1.00 87.25 84 LEU A C 1
ATOM 678 O O . LEU A 1 84 ? 8.123 4.071 -18.019 1.00 87.25 84 LEU A O 1
ATOM 682 N N . VAL A 1 85 ? 8.662 4.590 -15.898 1.00 90.00 85 VAL A N 1
ATOM 683 C CA . VAL A 1 85 ? 9.539 5.718 -16.247 1.00 90.00 85 VAL A CA 1
ATOM 684 C C . VAL A 1 85 ? 10.743 5.217 -17.042 1.00 90.00 85 VAL A C 1
ATOM 686 O O . VAL A 1 85 ? 11.043 5.765 -18.103 1.00 90.00 85 VAL A O 1
ATOM 689 N N . THR A 1 86 ? 11.365 4.126 -16.595 1.00 88.88 86 THR A N 1
ATOM 690 C CA . THR A 1 86 ? 12.505 3.494 -17.273 1.00 88.88 86 THR A CA 1
ATOM 691 C C . THR A 1 86 ? 12.128 3.009 -18.670 1.00 88.88 86 THR A C 1
ATOM 693 O O . THR A 1 86 ? 12.823 3.298 -19.646 1.00 88.88 86 THR A O 1
ATOM 696 N N . LEU A 1 87 ? 10.981 2.335 -18.800 1.00 88.06 87 LEU A N 1
ATOM 697 C CA . LEU A 1 87 ? 10.466 1.872 -20.086 1.00 88.06 87 LEU A CA 1
ATOM 698 C C . LEU A 1 87 ? 10.209 3.040 -21.045 1.00 88.06 87 LEU A C 1
ATOM 700 O O . LEU A 1 87 ? 10.656 3.007 -22.191 1.00 88.06 87 LEU A O 1
ATOM 704 N N . ARG A 1 88 ? 9.501 4.079 -20.584 1.00 89.62 88 ARG A N 1
ATOM 705 C CA . ARG A 1 88 ? 9.198 5.271 -21.393 1.00 89.62 88 ARG A CA 1
ATOM 706 C C . ARG A 1 88 ? 10.474 5.962 -21.853 1.00 89.62 88 ARG A C 1
ATOM 708 O O . ARG A 1 88 ? 10.584 6.291 -23.030 1.00 89.62 88 ARG A O 1
ATOM 715 N N . ARG A 1 89 ? 11.456 6.110 -20.962 1.00 89.81 89 ARG A N 1
ATOM 716 C CA . ARG A 1 89 ? 12.770 6.662 -21.301 1.00 89.81 89 ARG A CA 1
ATOM 717 C C . ARG A 1 89 ? 13.458 5.842 -22.391 1.00 89.81 89 ARG A C 1
ATOM 719 O O . ARG A 1 89 ? 13.905 6.411 -23.380 1.00 89.81 89 ARG A O 1
ATOM 726 N N . GLY A 1 90 ? 13.488 4.517 -22.254 1.00 89.25 90 GLY A N 1
ATOM 727 C CA . GLY A 1 90 ? 14.067 3.630 -23.264 1.00 89.25 90 GLY A CA 1
ATOM 728 C C . GLY A 1 90 ? 13.383 3.743 -24.631 1.00 89.25 90 GLY A C 1
ATOM 729 O O . GLY A 1 90 ? 14.058 3.740 -25.658 1.00 89.25 90 GLY A O 1
ATOM 730 N N . LEU A 1 91 ? 12.054 3.885 -24.663 1.00 89.56 91 LEU A N 1
ATOM 731 C CA . LEU A 1 91 ? 11.305 4.089 -25.907 1.00 89.56 91 LEU A CA 1
ATOM 732 C C . LEU A 1 91 ? 11.619 5.438 -26.563 1.00 89.56 91 LEU A C 1
ATOM 734 O O . LEU A 1 91 ? 11.812 5.476 -27.774 1.00 89.56 91 LEU A O 1
ATOM 738 N N . LEU A 1 92 ? 11.715 6.515 -25.779 1.00 90.38 92 LEU A N 1
ATOM 739 C CA . LEU A 1 92 ? 12.073 7.843 -26.286 1.00 90.38 92 LEU A CA 1
ATOM 740 C C . LEU A 1 92 ? 13.499 7.865 -26.848 1.00 90.38 92 LEU A C 1
ATOM 742 O O . LEU A 1 92 ? 13.711 8.352 -27.952 1.00 90.38 92 LEU A O 1
ATOM 746 N N . LEU A 1 93 ? 14.466 7.263 -26.148 1.00 91.25 93 LEU A N 1
ATOM 747 C CA . LEU A 1 93 ? 15.854 7.180 -26.620 1.00 91.25 93 LEU A CA 1
ATOM 748 C C . LEU A 1 93 ? 15.980 6.421 -27.950 1.00 91.25 93 LEU A C 1
ATOM 750 O O . LEU A 1 93 ? 16.797 6.786 -28.792 1.00 91.25 93 LEU A O 1
ATOM 754 N N . ARG A 1 94 ? 15.150 5.393 -28.176 1.00 90.62 94 ARG A N 1
ATOM 755 C CA . ARG A 1 94 ? 15.113 4.649 -29.451 1.00 90.62 94 ARG A CA 1
ATOM 756 C C . ARG A 1 94 ? 14.610 5.481 -30.629 1.00 90.62 94 ARG A C 1
ATOM 758 O O . ARG A 1 94 ? 14.881 5.108 -31.765 1.00 90.62 94 ARG A O 1
ATOM 765 N N . GLN A 1 95 ? 13.877 6.563 -30.376 1.00 93.06 95 GLN A N 1
ATOM 766 C CA . GLN A 1 95 ? 13.387 7.462 -31.422 1.00 93.06 95 GLN A CA 1
ATOM 767 C C . GLN A 1 95 ? 14.426 8.504 -31.849 1.00 93.06 95 GLN A C 1
ATOM 769 O O . GLN A 1 95 ? 14.201 9.184 -32.843 1.00 93.06 95 GLN A O 1
ATOM 774 N N . ILE A 1 96 ? 15.549 8.624 -31.133 1.00 92.62 96 ILE A N 1
ATOM 775 C CA . ILE A 1 96 ? 16.623 9.571 -31.449 1.00 92.62 96 ILE A CA 1
ATOM 776 C C . ILE A 1 96 ? 17.537 8.944 -32.507 1.00 92.62 96 ILE A C 1
ATOM 778 O O . ILE A 1 96 ? 18.182 7.936 -32.196 1.00 92.62 96 ILE A O 1
ATOM 782 N N . PRO A 1 97 ? 17.605 9.490 -33.733 1.00 91.38 97 PRO A N 1
ATOM 783 C CA . PRO A 1 97 ? 18.426 8.931 -34.806 1.00 91.38 97 PRO A CA 1
ATOM 784 C C . PRO A 1 97 ? 19.922 9.019 -34.500 1.00 91.38 97 PRO A C 1
ATOM 786 O O . PRO A 1 97 ? 20.652 8.051 -34.707 1.00 91.38 97 PRO A O 1
ATOM 789 N N . GLU A 1 98 ? 20.368 10.161 -33.980 1.00 94.75 98 GLU A N 1
ATOM 790 C CA . GLU A 1 98 ? 21.774 10.452 -33.740 1.00 94.75 98 GLU A CA 1
ATOM 791 C C . GLU A 1 98 ? 22.291 9.726 -32.493 1.00 94.75 98 GLU A C 1
ATOM 793 O O . GLU A 1 98 ? 21.858 9.976 -31.363 1.00 94.75 98 GLU A O 1
ATOM 798 N N . GLU A 1 99 ? 23.280 8.860 -32.700 1.00 88.94 99 GLU A N 1
ATOM 799 C CA . GLU A 1 99 ? 23.925 8.068 -31.649 1.00 88.94 99 GLU A CA 1
ATOM 800 C C . GLU A 1 99 ? 24.515 8.948 -30.541 1.00 88.94 99 GLU A C 1
ATOM 802 O O . GLU A 1 99 ? 24.243 8.720 -29.365 1.00 88.94 99 GLU A O 1
ATOM 807 N N . TYR A 1 100 ? 25.197 10.035 -30.915 1.00 90.25 100 TYR A N 1
ATOM 808 C CA . TYR A 1 100 ? 25.765 10.993 -29.966 1.00 90.25 100 TYR A CA 1
ATOM 809 C C . TYR A 1 100 ? 24.714 11.580 -29.006 1.00 90.25 100 TYR A C 1
ATOM 811 O O . TYR A 1 100 ? 24.909 11.605 -27.791 1.00 90.25 100 TYR A O 1
ATOM 819 N N . HIS A 1 101 ? 23.565 12.029 -29.523 1.00 88.88 101 HIS A N 1
ATOM 820 C CA . HIS A 1 101 ? 22.502 12.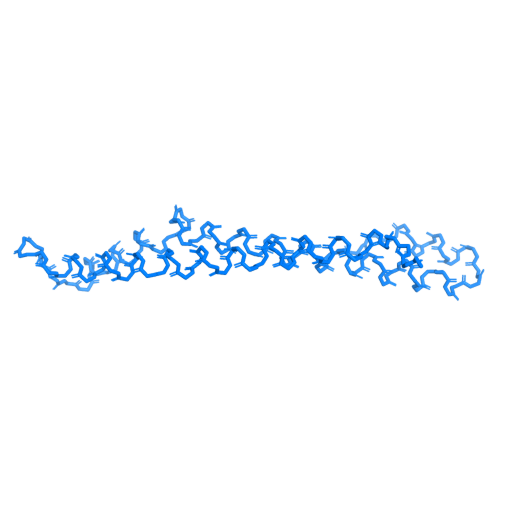592 -28.684 1.00 88.88 101 HIS A CA 1
ATOM 821 C C . HIS A 1 101 ? 21.872 11.532 -27.780 1.00 88.88 101 HIS A C 1
ATOM 823 O O . HIS A 1 101 ? 21.559 11.814 -26.622 1.00 88.88 101 HIS A O 1
ATOM 829 N N . ARG A 1 102 ? 21.728 10.302 -28.283 1.00 91.12 102 ARG A N 1
ATOM 830 C CA . ARG A 1 102 ? 21.221 9.173 -27.505 1.00 91.12 102 ARG A CA 1
ATOM 831 C C . ARG A 1 102 ? 22.145 8.834 -26.335 1.00 91.12 102 ARG A C 1
ATOM 833 O O . ARG A 1 102 ? 21.649 8.686 -25.222 1.00 91.12 102 ARG A O 1
ATOM 840 N N . GLU A 1 103 ? 23.454 8.750 -26.560 1.00 88.12 103 GLU A N 1
ATOM 841 C CA . GLU A 1 103 ? 24.440 8.432 -25.518 1.00 88.12 103 GLU A CA 1
ATOM 842 C C . GLU A 1 103 ? 24.485 9.498 -24.419 1.00 88.12 103 GLU A C 1
ATOM 844 O O . GLU A 1 103 ? 24.428 9.175 -23.229 1.00 88.12 103 GLU A O 1
ATOM 849 N N . VAL A 1 104 ? 24.503 10.778 -24.803 1.00 88.25 104 VAL A N 1
ATOM 850 C CA . VAL A 1 104 ? 24.479 11.899 -23.850 1.00 88.25 104 VAL A CA 1
ATOM 851 C C . VAL A 1 104 ? 23.210 11.861 -22.995 1.00 88.25 104 VAL A C 1
ATOM 853 O O . VAL A 1 104 ? 23.266 12.018 -21.775 1.00 88.25 104 VAL A O 1
ATOM 856 N N . LEU A 1 105 ? 22.055 11.606 -23.613 1.00 85.75 105 LEU A N 1
ATOM 857 C CA . LEU A 1 105 ? 20.777 11.534 -22.908 1.00 85.75 105 LEU A CA 1
ATOM 858 C C . LEU A 1 105 ? 20.595 10.235 -22.121 1.00 85.75 105 LEU A C 1
ATOM 860 O O . LEU A 1 105 ? 19.782 10.210 -21.204 1.00 85.75 105 LEU A O 1
ATOM 864 N N . GLN A 1 106 ? 21.315 9.160 -22.425 1.00 86.38 106 GLN A N 1
ATOM 865 C CA . GLN A 1 106 ? 21.262 7.918 -21.653 1.00 86.38 106 GLN A CA 1
ATOM 866 C C . GLN A 1 106 ? 22.034 8.034 -20.332 1.00 86.38 106 GLN A C 1
ATOM 868 O O . GLN A 1 106 ? 21.568 7.520 -19.317 1.00 86.38 106 GLN A O 1
ATOM 873 N N . ASN A 1 107 ? 23.155 8.760 -20.331 1.00 82.19 107 ASN A N 1
ATOM 874 C CA . ASN A 1 107 ? 24.053 8.892 -19.179 1.00 82.19 107 ASN A CA 1
ATOM 875 C C . ASN A 1 107 ? 23.648 9.977 -18.169 1.00 82.19 107 ASN A C 1
ATOM 877 O O . ASN A 1 107 ? 24.274 10.100 -17.119 1.00 82.19 107 ASN A O 1
ATOM 881 N N . ASN A 1 108 ? 22.615 10.767 -18.463 1.00 73.38 108 ASN A N 1
ATOM 882 C CA . ASN A 1 108 ? 22.164 11.825 -17.566 1.00 73.38 108 ASN A CA 1
ATOM 883 C C . ASN A 1 108 ? 21.217 11.239 -16.495 1.00 73.38 108 ASN A C 1
ATOM 885 O O . ASN A 1 108 ? 20.134 10.771 -16.864 1.00 73.38 108 ASN A O 1
ATOM 889 N N . PRO A 1 109 ? 21.571 11.200 -15.198 1.00 59.09 109 PRO A N 1
ATOM 890 C CA . PRO A 1 109 ? 20.669 10.670 -14.179 1.00 59.09 109 PRO A CA 1
ATOM 891 C C . PRO A 1 109 ? 19.363 11.480 -14.148 1.00 59.09 109 PRO A C 1
ATOM 893 O O . PRO A 1 109 ? 19.365 12.692 -14.351 1.00 59.09 109 PRO A O 1
ATOM 896 N N . SER A 1 110 ? 18.238 10.778 -13.982 1.00 58.38 110 SER A N 1
ATOM 897 C CA . SER A 1 110 ? 16.924 11.381 -13.704 1.00 58.38 110 SER A CA 1
ATOM 898 C C . SER A 1 110 ? 16.816 11.825 -12.258 1.00 58.38 110 SER A C 1
ATOM 900 O O . SER A 1 110 ? 17.255 11.015 -11.411 1.00 58.38 110 SER A O 1
#

Organism: Parnassius apollo (NCBI:txid110799)